Protein AF-A0A6G2DY51-F1 (afdb_monomer_lite)

Secondary structure (DSSP, 8-state):
--EEEE---HHHHHTTHHHHHHHTT-EEEESSHHHHHHHHTT---SSSSSTTTT--HHHHHHHHHHHGGGSSPPP-

Foldseek 3Di:
DQEDEDADDPVCVVVVVQVVCVVVNYHYHHPPLQVNLCVLVVHFFPDDPRGNPVDDPVRSVVSCVPRVVVDDDDDD

Radius of gyration: 12.72 Å; chains: 1; bounding box: 31×26×30 Å

pLDDT: mean 91.01, std 6.57, range [63.72, 98.31]

Sequence (76 aa):
VDEVVKIKSITSQETDLNEYLEEQGIAAWETDLAELIVQLGHDRPSHIVVPAIHRNRAEVREIFLHEMKNYGRPAP

Structure (mmCIF, N/CA/C/O backbone):
data_AF-A0A6G2DY51-F1
#
_entry.id   AF-A0A6G2DY51-F1
#
loop_
_atom_site.group_PDB
_atom_site.id
_atom_site.type_symbol
_atom_site.label_atom_id
_atom_site.label_alt_id
_atom_site.label_comp_id
_atom_site.label_asym_id
_atom_site.label_entity_id
_atom_site.label_seq_id
_atom_site.pdbx_PDB_ins_code
_atom_site.Cartn_x
_atom_site.Cartn_y
_atom_site.Cartn_z
_atom_site.occupancy
_atom_site.B_iso_or_equiv
_atom_site.auth_seq_id
_atom_site.auth_comp_id
_atom_site.auth_asym_id
_atom_site.auth_atom_id
_atom_site.pdbx_PDB_model_num
ATOM 1 N N . VAL A 1 1 ? -15.631 -3.396 11.483 1.00 76.31 1 VAL A N 1
ATOM 2 C CA . VAL A 1 1 ? -15.094 -2.709 10.290 1.00 76.31 1 VAL A CA 1
ATOM 3 C C . VAL A 1 1 ? -13.742 -3.328 10.127 1.00 76.31 1 VAL A C 1
ATOM 5 O O . VAL A 1 1 ? -12.948 -3.184 11.043 1.00 76.31 1 VAL A O 1
ATOM 8 N N . ASP A 1 2 ? -13.548 -4.077 9.054 1.00 87.00 2 ASP A N 1
ATOM 9 C CA . ASP A 1 2 ? -12.407 -4.995 8.957 1.00 87.00 2 ASP A CA 1
ATOM 10 C C . ASP A 1 2 ? -11.337 -4.425 8.006 1.00 87.00 2 ASP A C 1
ATOM 12 O O . ASP A 1 2 ? -10.209 -4.904 7.948 1.00 87.00 2 ASP A O 1
ATOM 16 N N . GLU A 1 3 ? -11.686 -3.349 7.294 1.00 90.31 3 GLU A N 1
ATOM 17 C CA . GLU A 1 3 ? -10.845 -2.651 6.331 1.00 90.31 3 GLU A CA 1
ATOM 18 C C . GLU A 1 3 ? -11.213 -1.157 6.273 1.00 90.31 3 GLU A C 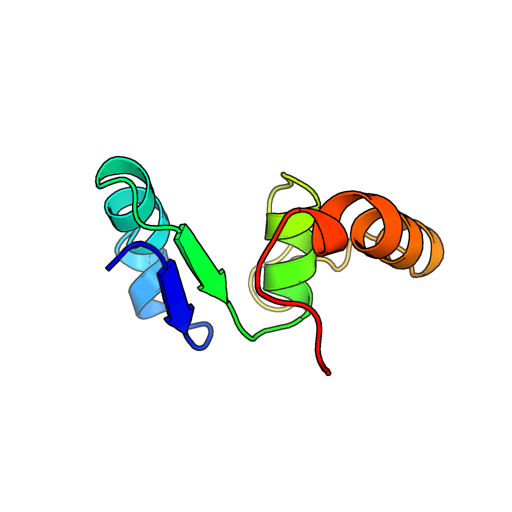1
ATOM 20 O O . GLU A 1 3 ? -12.385 -0.785 6.411 1.00 90.31 3 GLU A O 1
ATOM 25 N N . VAL A 1 4 ? -10.214 -0.305 6.043 1.00 92.56 4 VAL A N 1
ATOM 26 C CA . VAL A 1 4 ? -10.343 1.129 5.765 1.00 92.56 4 VAL A CA 1
ATOM 27 C C . VAL A 1 4 ? -9.513 1.465 4.530 1.00 92.56 4 VAL A C 1
ATOM 29 O O . VAL A 1 4 ? -8.322 1.181 4.480 1.00 92.56 4 VAL A O 1
ATOM 32 N N . VAL A 1 5 ? -10.130 2.131 3.555 1.00 92.19 5 VAL A N 1
ATOM 33 C CA . VAL A 1 5 ? -9.437 2.685 2.386 1.00 92.19 5 VAL A CA 1
ATOM 34 C C . VAL A 1 5 ? -9.305 4.191 2.567 1.00 92.19 5 VAL A C 1
ATOM 36 O O . VAL A 1 5 ? -10.290 4.877 2.848 1.00 92.19 5 VAL A O 1
ATOM 39 N N . LYS A 1 6 ? -8.093 4.715 2.404 1.00 92.31 6 LYS A N 1
ATOM 40 C CA . LYS A 1 6 ? -7.777 6.126 2.634 1.00 92.31 6 LYS A CA 1
ATOM 41 C C . LYS A 1 6 ? -6.824 6.685 1.583 1.00 92.31 6 LYS A C 1
ATOM 43 O O . LYS A 1 6 ? -6.247 5.972 0.766 1.00 92.31 6 LYS A O 1
ATOM 48 N N . ILE A 1 7 ? -6.732 8.009 1.551 1.00 91.75 7 ILE A N 1
ATOM 49 C CA . ILE A 1 7 ? -5.695 8.712 0.798 1.00 91.75 7 ILE A CA 1
ATOM 50 C C . ILE A 1 7 ? -4.448 8.849 1.663 1.00 91.75 7 ILE A C 1
ATOM 52 O O . ILE A 1 7 ? -4.559 9.065 2.877 1.00 91.75 7 ILE A O 1
ATOM 56 N N . LYS A 1 8 ? -3.283 8.829 1.007 1.00 84.62 8 LYS A N 1
ATOM 57 C CA . LYS A 1 8 ? -2.016 9.121 1.661 1.00 84.62 8 LYS A CA 1
ATOM 58 C C . LYS A 1 8 ? -2.080 10.496 2.312 1.00 84.62 8 LYS A C 1
ATOM 60 O O . LYS A 1 8 ? -2.363 11.505 1.664 1.00 84.62 8 LYS A O 1
ATOM 65 N N . SER A 1 9 ? -1.765 10.530 3.598 1.00 88.62 9 SER A N 1
ATOM 66 C CA . SER A 1 9 ? -1.629 11.758 4.368 1.00 88.62 9 SER A CA 1
ATOM 67 C C . SER A 1 9 ? -0.370 11.691 5.217 1.00 88.62 9 SER A C 1
ATOM 69 O O . SER A 1 9 ? -0.151 10.712 5.931 1.00 88.62 9 SER A O 1
ATOM 71 N N . ILE A 1 10 ? 0.426 12.762 5.172 1.00 87.75 10 ILE A N 1
ATOM 72 C CA . ILE A 1 10 ? 1.616 12.914 6.019 1.00 87.75 10 ILE A CA 1
ATOM 73 C C . ILE A 1 10 ? 1.215 12.791 7.490 1.00 87.75 10 ILE A C 1
ATOM 75 O O . ILE A 1 10 ? 1.844 12.048 8.228 1.00 87.75 10 ILE A O 1
ATOM 79 N N . THR A 1 11 ? 0.098 13.408 7.886 1.00 92.31 11 THR A N 1
ATOM 80 C CA . THR A 1 11 ? -0.404 13.333 9.263 1.00 92.31 11 THR A CA 1
ATOM 81 C C . THR A 1 11 ? -0.665 11.898 9.694 1.00 92.31 11 THR A C 1
ATOM 83 O O . THR A 1 11 ? -0.262 11.520 10.781 1.00 92.31 11 THR A O 1
ATOM 86 N N . SER A 1 12 ? -1.300 11.078 8.849 1.00 91.31 12 SER A N 1
ATOM 87 C CA . SER A 1 12 ? -1.575 9.686 9.224 1.00 91.31 12 SER A CA 1
ATOM 88 C C . SER A 1 12 ? -0.315 8.833 9.350 1.00 91.31 12 SER A C 1
AT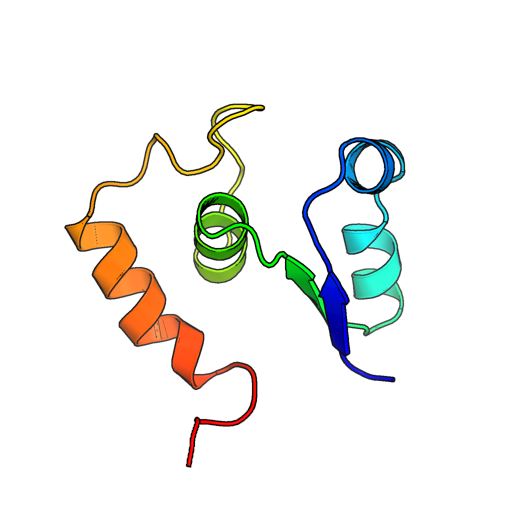OM 90 O O . SER A 1 12 ? -0.320 7.874 10.110 1.00 91.31 12 SER A O 1
ATOM 92 N N . GLN A 1 13 ? 0.740 9.188 8.614 1.00 86.56 13 GLN A N 1
ATOM 93 C CA . GLN A 1 13 ? 2.033 8.521 8.691 1.00 86.56 13 GLN A CA 1
ATOM 94 C C . GLN A 1 13 ? 2.810 8.964 9.937 1.00 86.56 13 GLN A C 1
ATOM 96 O O . GLN A 1 13 ? 3.374 8.135 10.627 1.00 86.56 13 GLN A O 1
ATOM 101 N N . GLU A 1 14 ? 2.803 10.259 10.264 1.00 90.75 14 GLU A N 1
ATOM 102 C CA . GLU A 1 14 ? 3.451 10.797 11.470 1.00 90.75 14 GLU A CA 1
ATOM 103 C C . GLU A 1 14 ? 2.791 10.328 12.773 1.00 90.75 14 GLU A C 1
ATOM 105 O O . GLU A 1 14 ? 3.431 10.332 13.821 1.00 90.75 14 GLU A O 1
ATOM 110 N N . THR A 1 15 ? 1.509 9.962 12.722 1.00 94.44 15 THR A N 1
ATOM 111 C CA . THR A 1 15 ? 0.766 9.431 13.870 1.00 94.44 15 THR A CA 1
ATOM 112 C C . THR A 1 15 ? 0.729 7.904 13.922 1.00 94.44 15 THR A C 1
ATOM 114 O O . THR A 1 15 ? -0.042 7.381 14.722 1.00 94.44 15 THR A O 1
ATOM 117 N N . ASP A 1 16 ? 1.460 7.203 13.046 1.00 92.75 16 ASP A N 1
ATOM 118 C CA . ASP A 1 16 ? 1.465 5.733 12.939 1.00 92.75 16 ASP A CA 1
ATOM 119 C C . ASP A 1 16 ? 0.041 5.133 12.869 1.00 92.75 16 ASP A C 1
ATOM 121 O O . ASP A 1 16 ? -0.307 4.145 13.520 1.00 92.75 16 ASP A O 1
ATOM 125 N N . LEU A 1 17 ? -0.857 5.799 12.126 1.00 93.94 17 LEU A N 1
ATOM 126 C CA . LEU A 1 17 ? -2.276 5.436 12.116 1.00 93.94 17 LEU A CA 1
ATOM 127 C C . LEU A 1 17 ? -2.501 4.055 11.493 1.00 93.94 17 LEU A C 1
ATOM 129 O O . LEU A 1 17 ? -3.407 3.341 11.917 1.00 93.94 17 LEU A O 1
ATOM 133 N N . ASN A 1 18 ? -1.726 3.698 10.469 1.00 91.25 18 ASN A N 1
ATOM 134 C CA . ASN A 1 18 ? -1.908 2.428 9.772 1.00 91.25 18 ASN A CA 1
ATOM 135 C C . ASN A 1 18 ? -1.487 1.264 10.683 1.00 91.25 18 ASN A C 1
ATOM 137 O O . ASN A 1 18 ? -2.220 0.287 10.784 1.00 91.25 18 ASN A O 1
ATOM 141 N N . GLU A 1 19 ? -0.382 1.423 11.408 1.00 91.88 19 GLU A N 1
ATOM 142 C CA . GLU A 1 19 ? 0.139 0.484 12.399 1.00 91.88 19 GLU A CA 1
ATOM 143 C C . GLU A 1 19 ? -0.859 0.294 13.544 1.00 91.88 19 GLU A C 1
ATOM 145 O O . GLU A 1 19 ? -1.205 -0.833 13.891 1.00 91.88 19 GLU A O 1
ATOM 150 N N . TYR A 1 20 ? -1.406 1.392 14.077 1.00 95.44 20 TYR A N 1
ATOM 151 C CA . TYR A 1 20 ? -2.445 1.324 15.103 1.00 95.44 20 TYR A CA 1
ATOM 152 C C . TYR A 1 20 ? -3.692 0.570 14.616 1.00 95.44 20 TYR A C 1
ATOM 154 O O . TYR A 1 20 ? -4.243 -0.257 15.341 1.00 95.44 20 TYR A O 1
ATOM 162 N N . LEU A 1 21 ? -4.156 0.840 13.391 1.00 94.25 21 LEU A N 1
ATOM 163 C CA . LEU A 1 21 ? -5.306 0.140 12.811 1.00 94.25 21 LEU A CA 1
ATOM 164 C C . LEU A 1 21 ? -5.012 -1.353 12.617 1.00 94.25 21 LEU A C 1
ATOM 166 O O . LEU A 1 21 ? -5.859 -2.183 12.953 1.00 94.25 21 LEU A O 1
ATOM 170 N N . GLU A 1 22 ? -3.810 -1.696 12.156 1.00 91.00 22 GLU A N 1
ATOM 171 C CA . GLU A 1 22 ? -3.370 -3.079 11.978 1.00 91.00 22 GLU A CA 1
ATOM 172 C C . GLU A 1 22 ? -3.321 -3.838 13.315 1.00 91.00 22 GLU A C 1
ATOM 174 O O . GLU A 1 22 ? -3.835 -4.955 13.405 1.00 91.00 22 GLU A O 1
ATOM 179 N N . GLU A 1 23 ? -2.832 -3.212 14.391 1.00 95.12 23 GLU A N 1
ATOM 180 C CA . GLU A 1 23 ? -2.870 -3.767 15.755 1.00 95.12 23 GLU A CA 1
ATOM 181 C C . GLU A 1 23 ? -4.300 -4.023 16.264 1.00 95.12 23 GLU A C 1
ATOM 183 O O . GLU A 1 23 ? -4.522 -4.922 17.078 1.00 95.12 23 GLU A O 1
ATOM 188 N N . GLN A 1 24 ? -5.284 -3.256 15.784 1.00 95.88 24 GLN A N 1
ATOM 189 C CA . GLN A 1 24 ? -6.708 -3.472 16.072 1.00 95.88 24 GLN A CA 1
ATOM 190 C C . GLN A 1 24 ? -7.374 -4.483 15.120 1.00 95.88 24 GLN A C 1
ATOM 192 O O . GLN A 1 24 ? -8.584 -4.703 15.209 1.00 95.88 24 GLN A O 1
ATOM 197 N N . GLY A 1 25 ? -6.611 -5.110 14.221 1.00 92.19 25 GLY A N 1
ATOM 198 C CA . GLY A 1 25 ? -7.117 -6.068 13.239 1.00 92.19 25 GLY A CA 1
ATOM 199 C C . GLY A 1 25 ? -7.867 -5.423 12.071 1.00 92.19 25 GLY A C 1
ATOM 200 O O . GLY A 1 25 ? -8.698 -6.083 11.449 1.00 92.19 25 GLY A O 1
ATOM 201 N N . ILE A 1 26 ? -7.610 -4.142 11.787 1.00 93.31 26 ILE A N 1
ATOM 202 C CA . ILE A 1 26 ? -8.227 -3.383 10.695 1.00 93.31 26 ILE A CA 1
ATOM 203 C C . ILE A 1 26 ? -7.179 -3.152 9.607 1.00 93.31 26 ILE A C 1
ATOM 205 O O . ILE A 1 26 ? -6.196 -2.447 9.823 1.00 93.31 26 ILE A O 1
ATOM 209 N N . ALA A 1 27 ? -7.406 -3.690 8.410 1.00 89.56 27 ALA A N 1
ATOM 210 C CA . ALA A 1 27 ? -6.509 -3.448 7.284 1.00 89.56 27 ALA A CA 1
ATOM 211 C C . ALA A 1 27 ? -6.659 -2.003 6.773 1.00 89.56 27 ALA A C 1
ATOM 213 O O . ALA A 1 27 ? -7.741 -1.605 6.337 1.00 89.56 27 ALA A O 1
ATOM 214 N N . ALA A 1 28 ? -5.587 -1.210 6.817 1.00 92.06 28 ALA A N 1
ATOM 215 C CA . ALA A 1 28 ? -5.570 0.159 6.307 1.00 92.06 28 ALA A CA 1
ATOM 216 C C . ALA A 1 28 ? -4.874 0.217 4.940 1.00 92.06 28 ALA A C 1
ATOM 218 O O . ALA A 1 28 ? -3.659 0.050 4.850 1.00 92.06 28 ALA A O 1
ATOM 219 N N . TRP A 1 29 ? -5.629 0.486 3.875 1.00 92.38 29 TRP A N 1
ATOM 220 C CA . TRP A 1 29 ? -5.101 0.583 2.514 1.00 92.38 29 TRP A CA 1
ATOM 221 C C . TRP A 1 29 ? -5.025 2.014 2.022 1.00 92.38 29 TRP A C 1
ATOM 223 O O . TRP A 1 29 ? -5.973 2.796 2.145 1.00 92.38 29 TRP A O 1
ATOM 233 N N . GLU A 1 30 ? -3.904 2.323 1.387 1.00 92.62 30 GLU A N 1
ATOM 234 C CA . GLU A 1 30 ? -3.665 3.607 0.754 1.00 92.62 30 GLU A CA 1
ATOM 235 C C . GLU A 1 30 ? -4.066 3.555 -0.723 1.00 92.62 30 GLU A C 1
ATOM 237 O O . GLU A 1 30 ? -3.798 2.597 -1.445 1.00 92.62 30 GLU A O 1
ATOM 242 N N . THR A 1 31 ? -4.718 4.615 -1.193 1.00 91.00 31 THR A N 1
ATOM 243 C CA . THR A 1 31 ? -5.116 4.772 -2.606 1.00 91.00 31 THR A CA 1
ATOM 244 C C . THR A 1 31 ? -3.996 5.323 -3.490 1.00 91.00 31 THR A C 1
ATOM 246 O O . THR A 1 31 ? -4.116 5.309 -4.716 1.00 91.00 31 THR A O 1
ATOM 249 N N . ASP A 1 32 ? -2.902 5.802 -2.889 1.00 91.94 32 ASP A N 1
ATOM 250 C CA . ASP A 1 32 ? -1.682 6.149 -3.613 1.00 91.94 32 ASP A CA 1
ATOM 251 C C . ASP A 1 32 ? -1.021 4.873 -4.149 1.00 91.94 32 ASP A C 1
ATOM 253 O O . ASP A 1 32 ? -0.702 3.961 -3.391 1.00 91.94 32 ASP A O 1
ATOM 257 N N . LEU A 1 33 ? -0.801 4.801 -5.464 1.00 92.38 33 LEU A N 1
ATOM 258 C CA . LEU A 1 33 ? -0.285 3.587 -6.098 1.00 92.38 33 LEU A CA 1
ATOM 259 C C . LEU A 1 33 ? 1.115 3.207 -5.600 1.00 92.38 33 LEU A C 1
ATO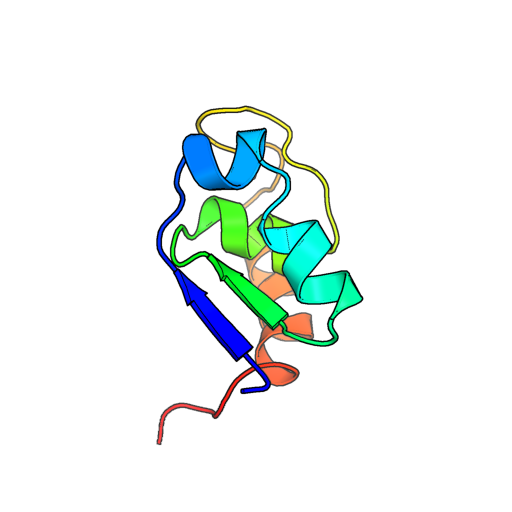M 261 O O . LEU A 1 33 ? 1.414 2.022 -5.489 1.00 92.38 33 LEU A O 1
ATOM 265 N N . ALA A 1 34 ? 1.990 4.179 -5.336 1.00 93.38 34 ALA A N 1
ATOM 266 C CA . ALA A 1 34 ? 3.345 3.876 -4.892 1.00 93.38 34 ALA A CA 1
ATOM 267 C C . ALA A 1 34 ? 3.334 3.324 -3.461 1.00 93.38 34 ALA A C 1
ATOM 269 O O . ALA A 1 34 ? 4.083 2.398 -3.166 1.00 93.38 34 ALA A O 1
ATOM 270 N N . GLU A 1 35 ? 2.469 3.853 -2.601 1.00 92.88 35 GLU A N 1
ATOM 271 C CA . GLU A 1 35 ? 2.244 3.313 -1.261 1.00 92.88 35 GLU A CA 1
ATOM 272 C C . GLU A 1 35 ? 1.620 1.913 -1.327 1.00 92.88 35 GLU A C 1
ATOM 274 O O . GLU A 1 35 ? 2.134 0.982 -0.716 1.00 92.88 35 GLU A O 1
ATOM 279 N N . LEU A 1 36 ? 0.613 1.712 -2.181 1.00 93.62 36 LEU A N 1
ATOM 280 C CA . LEU A 1 36 ? 0.003 0.400 -2.395 1.00 93.62 36 LEU A CA 1
ATOM 281 C C . LEU A 1 36 ? 1.015 -0.644 -2.900 1.00 93.62 36 LEU A C 1
ATOM 283 O O . LEU A 1 36 ? 0.978 -1.789 -2.460 1.00 93.62 36 LEU A O 1
ATOM 287 N N . ILE A 1 37 ? 1.942 -0.267 -3.790 1.00 96.00 37 ILE A N 1
ATOM 288 C CA . ILE A 1 37 ? 3.041 -1.147 -4.232 1.00 96.00 37 ILE A CA 1
ATOM 289 C C . ILE A 1 37 ? 3.894 -1.592 -3.040 1.00 96.00 37 ILE A C 1
ATOM 291 O O . ILE A 1 37 ? 4.263 -2.762 -2.968 1.00 96.00 37 ILE A O 1
ATOM 295 N N . VAL A 1 38 ? 4.215 -0.674 -2.124 1.00 94.94 38 VAL A N 1
ATOM 296 C CA . VAL A 1 38 ? 5.007 -0.973 -0.923 1.00 94.94 38 VAL A CA 1
ATOM 297 C C . VAL A 1 38 ? 4.231 -1.885 0.028 1.00 94.94 38 VAL A C 1
ATOM 299 O O . VAL A 1 38 ? 4.791 -2.879 0.487 1.00 94.94 38 VAL A O 1
ATOM 302 N N . GLN A 1 39 ? 2.941 -1.612 0.254 1.00 93.31 39 GLN A N 1
ATOM 303 C CA . GLN A 1 39 ? 2.075 -2.440 1.100 1.00 93.31 39 GLN A CA 1
ATOM 304 C C . GLN A 1 39 ? 1.929 -3.864 0.549 1.00 93.31 39 GLN A C 1
ATOM 306 O O . GLN A 1 39 ? 2.184 -4.828 1.267 1.00 93.31 39 GLN A O 1
ATOM 311 N N . LEU A 1 40 ? 1.583 -4.005 -0.737 1.00 94.56 40 LEU A N 1
ATOM 312 C CA . LEU A 1 40 ? 1.478 -5.310 -1.398 1.00 94.56 40 LEU A CA 1
ATOM 313 C C . LEU A 1 40 ? 2.829 -6.028 -1.439 1.00 94.56 40 LEU A C 1
ATOM 315 O O . LEU A 1 40 ? 2.891 -7.236 -1.279 1.00 94.56 40 LEU A O 1
ATOM 319 N N . GLY A 1 41 ? 3.928 -5.301 -1.638 1.00 94.94 41 GLY A N 1
ATOM 320 C CA . GLY A 1 41 ? 5.269 -5.878 -1.660 1.00 94.94 41 GLY A CA 1
ATOM 321 C C . GLY A 1 41 ? 5.806 -6.300 -0.290 1.00 94.94 41 GLY A C 1
ATOM 322 O O . GLY A 1 41 ? 6.926 -6.809 -0.243 1.00 94.94 41 GLY A O 1
ATOM 323 N N . HIS A 1 42 ? 5.059 -6.065 0.800 1.00 92.62 42 HIS A N 1
ATOM 324 C CA . HIS A 1 42 ? 5.530 -6.193 2.184 1.00 92.62 42 HIS A CA 1
ATOM 325 C C . HIS A 1 42 ? 6.897 -5.523 2.391 1.00 92.62 42 HIS A C 1
ATOM 327 O O . HIS A 1 42 ? 7.810 -6.072 3.014 1.00 92.62 42 HIS A O 1
ATOM 333 N N . ASP A 1 43 ? 7.044 -4.340 1.800 1.00 93.44 43 ASP A N 1
ATOM 334 C CA . ASP A 1 43 ? 8.308 -3.630 1.666 1.00 93.44 43 ASP A CA 1
ATOM 335 C C . ASP A 1 43 ? 8.315 -2.347 2.504 1.00 93.44 43 ASP A C 1
ATOM 337 O O . ASP A 1 43 ? 7.328 -1.978 3.140 1.00 93.44 43 ASP A O 1
ATOM 341 N N . ARG A 1 44 ? 9.442 -1.636 2.499 1.00 91.56 44 ARG A N 1
ATOM 342 C CA . ARG A 1 44 ? 9.576 -0.315 3.111 1.00 91.56 44 ARG A CA 1
ATOM 343 C C . ARG A 1 44 ? 9.692 0.776 2.048 1.00 91.56 44 ARG A C 1
ATOM 345 O O . ARG A 1 44 ? 10.301 0.566 0.996 1.00 91.56 44 ARG A O 1
ATOM 352 N N . PRO A 1 45 ? 9.176 1.985 2.321 1.00 91.56 45 PRO A N 1
ATOM 353 C CA . PRO A 1 45 ? 9.343 3.107 1.415 1.00 91.56 45 PRO A CA 1
ATOM 354 C C . PRO A 1 45 ? 10.820 3.513 1.338 1.00 91.56 45 PRO A C 1
ATOM 356 O O . PRO A 1 45 ? 11.485 3.739 2.345 1.00 91.56 45 PRO A O 1
ATOM 359 N N . SER A 1 46 ? 11.330 3.651 0.117 1.00 93.88 46 SER A N 1
ATOM 360 C CA . SER A 1 46 ? 12.709 4.104 -0.140 1.00 93.88 46 SER A CA 1
ATOM 361 C C . SER A 1 46 ? 12.865 5.624 -0.189 1.00 93.88 46 SER A C 1
ATOM 363 O O . SER A 1 46 ? 13.976 6.143 -0.101 1.00 93.88 46 SER A O 1
ATOM 365 N N . HIS A 1 47 ? 11.758 6.347 -0.365 1.00 91.50 47 HIS A N 1
ATOM 366 C CA . HIS A 1 47 ? 11.750 7.795 -0.509 1.00 91.50 47 HIS A CA 1
ATOM 367 C C . HIS A 1 47 ? 10.425 8.370 -0.006 1.00 91.50 47 HIS A C 1
ATOM 369 O O . HIS A 1 47 ? 9.364 7.823 -0.282 1.00 91.50 47 HIS A O 1
ATOM 375 N N . ILE A 1 48 ? 10.465 9.518 0.671 1.00 83.62 48 ILE A N 1
ATOM 376 C CA . ILE A 1 48 ? 9.280 10.106 1.316 1.00 83.62 48 ILE A CA 1
ATOM 377 C C . ILE A 1 48 ? 8.156 10.467 0.322 1.00 83.62 48 ILE A C 1
ATOM 379 O O . ILE A 1 48 ? 6.994 10.138 0.546 1.00 83.62 48 ILE A O 1
ATOM 383 N N . VAL A 1 49 ? 8.505 11.094 -0.810 1.00 84.38 49 VAL A N 1
ATOM 384 C CA . VAL A 1 49 ? 7.535 11.507 -1.850 1.00 84.38 49 VAL A CA 1
ATOM 385 C C . VAL A 1 49 ? 7.131 10.372 -2.802 1.00 84.38 49 VAL A C 1
ATOM 387 O O . VAL A 1 4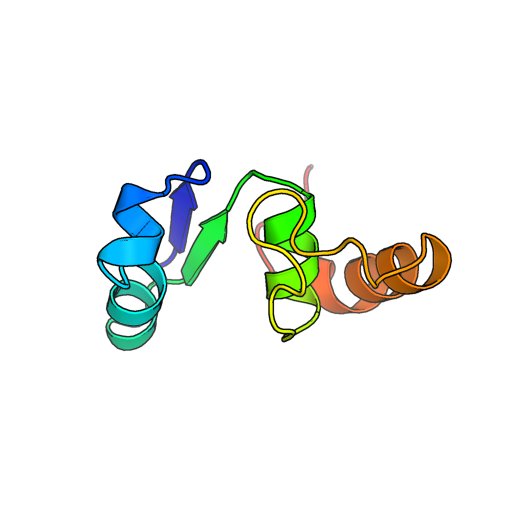9 ? 5.982 10.304 -3.216 1.00 84.38 49 VAL A O 1
ATOM 390 N N . VAL A 1 50 ? 8.066 9.491 -3.168 1.00 88.38 50 VAL A N 1
ATOM 391 C CA . VAL A 1 50 ? 7.883 8.439 -4.186 1.00 88.38 50 VAL A CA 1
ATOM 392 C C . VAL A 1 50 ? 8.331 7.087 -3.614 1.00 88.38 50 VAL A C 1
ATOM 394 O O . VAL A 1 50 ? 9.417 6.602 -3.930 1.00 88.38 50 VAL A O 1
ATOM 397 N N . PRO A 1 51 ? 7.532 6.478 -2.724 1.00 91.44 51 PRO A N 1
ATOM 398 C CA . PRO A 1 51 ? 7.980 5.404 -1.830 1.00 91.44 51 PRO A CA 1
ATOM 399 C C . PRO A 1 51 ? 8.521 4.170 -2.563 1.00 91.44 51 PRO A C 1
ATOM 401 O O . PRO A 1 51 ? 9.563 3.630 -2.172 1.00 91.44 51 PRO A O 1
ATOM 404 N N . ALA A 1 52 ? 7.898 3.799 -3.681 1.00 95.62 52 ALA A N 1
ATOM 405 C CA . ALA A 1 52 ? 8.261 2.639 -4.492 1.00 95.62 52 ALA A CA 1
ATOM 406 C C . ALA A 1 52 ? 9.313 2.907 -5.592 1.00 95.62 52 ALA A C 1
ATOM 408 O O . ALA A 1 52 ? 9.458 2.082 -6.489 1.00 95.62 52 ALA A O 1
ATOM 409 N N . ILE A 1 53 ? 10.053 4.028 -5.577 1.00 95.75 53 ILE A N 1
ATOM 410 C CA . ILE A 1 53 ? 10.983 4.381 -6.678 1.00 95.75 53 ILE A CA 1
ATOM 411 C C . ILE A 1 53 ? 12.084 3.335 -6.939 1.00 95.75 53 ILE A C 1
ATOM 413 O O . ILE A 1 53 ? 12.622 3.258 -8.041 1.00 95.75 53 ILE A O 1
ATOM 417 N N . HIS A 1 54 ? 12.407 2.510 -5.945 1.00 96.44 54 HIS A N 1
ATOM 418 C CA . HIS A 1 54 ? 13.371 1.418 -6.072 1.00 96.44 54 HIS A CA 1
ATOM 419 C C . HIS A 1 54 ? 12.822 0.186 -6.818 1.00 96.44 54 HIS A C 1
ATOM 421 O O . HIS A 1 54 ? 13.595 -0.720 -7.118 1.00 96.44 54 HIS A O 1
ATOM 427 N N . ARG A 1 55 ? 11.516 0.136 -7.121 1.00 96.69 55 ARG A N 1
ATOM 428 C CA . ARG A 1 55 ? 10.880 -0.959 -7.861 1.00 96.69 55 ARG A CA 1
ATOM 429 C C . ARG A 1 55 ? 10.738 -0.618 -9.333 1.00 96.69 55 ARG A C 1
ATOM 431 O O . ARG A 1 55 ? 10.247 0.443 -9.715 1.00 96.69 55 ARG A O 1
ATOM 438 N N . ASN A 1 56 ? 11.128 -1.559 -10.181 1.00 97.31 56 ASN A N 1
ATOM 439 C CA . ASN A 1 56 ? 10.915 -1.456 -11.614 1.00 97.31 56 ASN A CA 1
ATOM 440 C C . ASN A 1 56 ? 9.537 -2.010 -12.018 1.00 97.31 56 ASN A C 1
ATOM 442 O O . ASN A 1 56 ? 8.880 -2.749 -11.289 1.00 97.31 56 ASN A O 1
ATOM 446 N N . ARG A 1 57 ? 9.097 -1.678 -13.236 1.00 97.31 57 ARG A N 1
ATOM 447 C CA . ARG A 1 57 ? 7.768 -2.055 -13.744 1.00 97.31 57 ARG A CA 1
ATOM 448 C C . ARG A 1 57 ? 7.516 -3.568 -13.775 1.00 97.31 57 ARG A C 1
ATOM 450 O O . ARG A 1 57 ? 6.372 -3.980 -13.605 1.00 97.31 57 ARG A O 1
ATOM 457 N N . ALA A 1 58 ? 8.537 -4.383 -14.044 1.00 98.31 58 ALA A N 1
ATOM 458 C CA . ALA A 1 58 ? 8.373 -5.835 -14.063 1.00 98.31 58 ALA A CA 1
ATOM 459 C C . ALA A 1 58 ? 8.137 -6.368 -12.645 1.00 98.31 58 ALA A C 1
ATOM 461 O O . ALA A 1 58 ? 7.212 -7.144 -12.446 1.00 98.31 58 ALA A O 1
ATOM 462 N N . GLU A 1 59 ? 8.884 -5.878 -11.655 1.00 97.69 59 GLU A N 1
ATOM 463 C CA . GLU A 1 59 ? 8.663 -6.224 -10.244 1.00 97.69 59 GLU A CA 1
ATOM 464 C C . GLU A 1 59 ? 7.273 -5.799 -9.769 1.00 97.69 59 GLU A C 1
ATOM 466 O O . GLU A 1 59 ? 6.561 -6.601 -9.176 1.00 97.69 59 GLU A O 1
ATOM 471 N N . VAL A 1 60 ? 6.851 -4.572 -10.098 1.00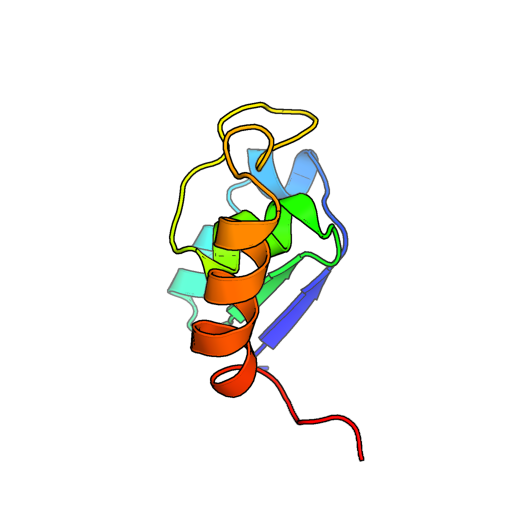 97.44 60 VAL A N 1
ATOM 472 C CA . VAL A 1 60 ? 5.502 -4.080 -9.774 1.00 97.44 60 VAL A CA 1
ATOM 473 C C . VAL A 1 60 ? 4.428 -4.999 -10.356 1.00 97.44 60 VAL A C 1
ATOM 475 O O . VAL A 1 60 ? 3.480 -5.352 -9.663 1.00 97.44 60 VAL A O 1
ATOM 478 N N . ARG A 1 61 ? 4.579 -5.435 -11.613 1.00 97.31 61 ARG A N 1
ATOM 479 C CA . ARG A 1 61 ? 3.648 -6.389 -12.229 1.00 97.31 61 ARG A CA 1
ATOM 480 C C . ARG A 1 61 ? 3.567 -7.693 -11.432 1.00 97.31 61 ARG A C 1
ATOM 482 O O . ARG A 1 61 ? 2.461 -8.168 -11.190 1.00 97.31 61 ARG A O 1
ATOM 489 N N . GLU A 1 62 ? 4.706 -8.268 -11.053 1.00 97.94 62 GLU A N 1
ATOM 490 C CA . GLU A 1 62 ? 4.729 -9.526 -10.298 1.00 97.94 62 GLU A CA 1
ATOM 491 C C . GLU A 1 62 ? 4.104 -9.372 -8.907 1.00 97.94 62 GLU A C 1
ATOM 493 O O . GLU A 1 62 ? 3.326 -10.234 -8.506 1.00 97.94 62 GLU A O 1
ATOM 498 N N . ILE A 1 63 ? 4.362 -8.257 -8.210 1.00 96.94 63 ILE A N 1
ATOM 499 C CA . ILE A 1 63 ? 3.725 -7.937 -6.920 1.00 96.94 63 ILE A CA 1
ATOM 500 C C . ILE A 1 63 ? 2.201 -7.968 -7.070 1.00 96.94 63 ILE A C 1
ATOM 502 O O . ILE A 1 63 ? 1.516 -8.690 -6.350 1.00 96.94 63 ILE A O 1
ATOM 506 N N . PHE A 1 64 ? 1.657 -7.252 -8.055 1.00 95.19 64 PHE A N 1
ATOM 507 C CA . PHE A 1 64 ? 0.210 -7.205 -8.266 1.00 95.19 64 PHE A CA 1
ATOM 508 C C . PHE A 1 64 ? -0.386 -8.572 -8.624 1.00 95.19 64 PHE A C 1
ATOM 510 O O . PHE A 1 64 ? -1.437 -8.935 -8.101 1.00 95.19 64 PHE A O 1
ATOM 517 N N . LEU A 1 65 ? 0.269 -9.347 -9.494 1.00 94.88 65 LEU A N 1
ATOM 518 C CA . LEU A 1 65 ? -0.222 -10.673 -9.887 1.00 94.88 65 LEU A CA 1
ATOM 519 C C . LEU A 1 65 ? -0.239 -11.674 -8.727 1.00 94.88 65 LEU A C 1
ATOM 521 O O . LEU A 1 65 ? -1.120 -12.538 -8.673 1.00 94.88 65 LEU A O 1
ATOM 525 N N . HIS A 1 66 ? 0.731 -11.585 -7.819 1.00 95.00 66 HIS A N 1
ATOM 526 C CA . HIS A 1 66 ? 0.829 -12.492 -6.683 1.00 95.00 66 HIS A CA 1
ATOM 527 C C . HIS A 1 66 ? -0.061 -12.076 -5.517 1.00 95.00 66 HIS A C 1
ATOM 529 O O . HIS A 1 66 ? -0.711 -12.947 -4.940 1.00 95.00 66 HIS A O 1
ATOM 535 N N . GLU A 1 67 ? -0.136 -10.780 -5.220 1.00 94.94 67 GLU A N 1
ATOM 536 C CA . GLU A 1 67 ? -0.708 -1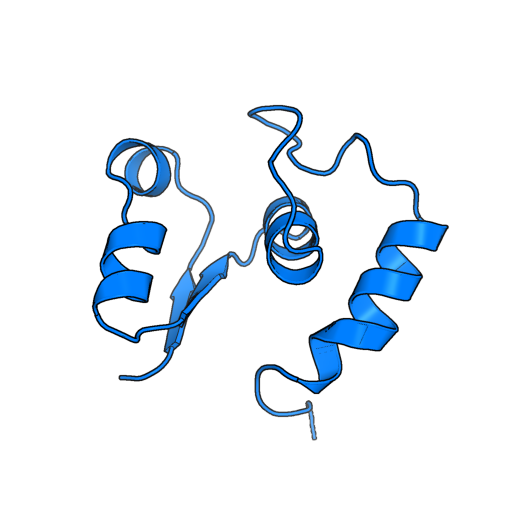0.308 -3.959 1.00 94.94 67 GLU A CA 1
ATOM 537 C C . GLU A 1 67 ? -2.124 -9.769 -4.098 1.00 94.94 67 GLU A C 1
ATOM 539 O O . GLU A 1 67 ? -2.973 -10.056 -3.260 1.00 94.94 67 GLU A O 1
ATOM 544 N N . MET A 1 68 ? -2.446 -9.062 -5.186 1.00 90.12 68 MET A N 1
ATOM 545 C CA . MET A 1 68 ? -3.730 -8.355 -5.285 1.00 90.12 68 MET A CA 1
ATOM 546 C C . MET A 1 68 ? -4.942 -9.297 -5.211 1.00 90.12 68 MET A C 1
ATOM 548 O O . MET A 1 68 ? -5.991 -8.916 -4.708 1.00 90.12 68 MET A O 1
ATOM 552 N N . LYS A 1 69 ? -4.801 -10.551 -5.658 1.00 89.06 69 LYS A N 1
ATOM 553 C CA . LYS A 1 69 ? -5.863 -11.572 -5.578 1.00 89.06 69 LYS A CA 1
ATOM 554 C C . LYS A 1 69 ? -6.243 -11.968 -4.144 1.00 89.06 69 LYS A C 1
ATOM 556 O O . LYS A 1 69 ? -7.290 -12.581 -3.955 1.00 89.06 69 LYS A O 1
ATOM 561 N N . ASN A 1 70 ? -5.379 -11.682 -3.169 1.00 88.19 70 ASN A N 1
ATOM 562 C CA . ASN A 1 70 ? -5.586 -12.017 -1.762 1.00 88.19 70 ASN A CA 1
ATOM 563 C C . ASN A 1 70 ? -6.417 -10.945 -1.034 1.00 88.19 70 ASN A C 1
ATOM 565 O O . ASN A 1 70 ? -6.863 -11.186 0.086 1.00 88.19 70 ASN A O 1
ATOM 569 N N . TYR A 1 71 ? -6.634 -9.783 -1.660 1.00 85.50 71 TYR A N 1
ATOM 570 C CA . TYR A 1 71 ? -7.214 -8.603 -1.024 1.00 85.50 71 TYR A CA 1
ATOM 571 C C . TYR A 1 71 ? -8.424 -8.062 -1.792 1.00 85.50 71 TYR A C 1
ATOM 573 O O . TYR A 1 71 ? -8.498 -8.121 -3.020 1.00 85.50 71 TYR A O 1
ATOM 581 N N . GLY A 1 72 ? -9.375 -7.495 -1.048 1.00 76.38 72 GLY A N 1
ATOM 582 C CA . GLY A 1 72 ? -10.585 -6.887 -1.594 1.00 76.38 72 GLY A CA 1
ATOM 583 C C . GLY A 1 72 ? -11.566 -7.876 -2.235 1.00 76.38 72 GLY A C 1
ATOM 584 O O . GLY A 1 72 ? -11.441 -9.099 -2.154 1.00 76.38 72 GLY A O 1
ATOM 585 N N . ARG A 1 73 ? -12.602 -7.325 -2.875 1.00 74.94 73 ARG A N 1
ATOM 586 C CA . ARG A 1 73 ? -13.491 -8.080 -3.768 1.00 74.94 73 ARG A CA 1
ATOM 587 C C . ARG A 1 73 ? -13.074 -7.818 -5.214 1.00 74.94 73 ARG A C 1
ATOM 589 O O . ARG A 1 73 ? -12.874 -6.650 -5.554 1.00 74.94 73 ARG A O 1
ATOM 596 N N . PRO A 1 74 ? -12.989 -8.853 -6.070 1.00 71.62 74 PRO A N 1
ATOM 597 C CA . PRO A 1 74 ? -12.769 -8.636 -7.489 1.00 71.62 74 PRO A CA 1
ATOM 598 C C . PRO A 1 74 ? -13.850 -7.706 -8.043 1.00 71.62 74 PRO A C 1
ATOM 600 O O . PRO A 1 74 ? -15.018 -7.801 -7.651 1.00 71.62 74 PRO A O 1
ATOM 603 N N . ALA A 1 75 ? -13.454 -6.817 -8.954 1.00 63.72 75 ALA A N 1
ATOM 604 C CA . ALA A 1 75 ? -14.425 -6.094 -9.760 1.00 63.72 75 ALA A CA 1
ATOM 605 C C . ALA A 1 75 ? -15.318 -7.116 -10.499 1.00 63.72 75 ALA A C 1
ATOM 607 O O . ALA A 1 75 ? -14.800 -8.162 -10.906 1.00 63.72 75 ALA A O 1
ATOM 608 N N . PRO A 1 76 ? -16.633 -6.859 -10.610 1.00 68.88 76 PRO A N 1
ATOM 609 C CA . PRO A 1 76 ? -17.557 -7.748 -11.310 1.00 68.88 76 PRO A CA 1
ATOM 610 C C . PRO A 1 76 ? -17.184 -7.961 -12.781 1.00 68.88 76 PRO A C 1
ATOM 612 O O . PRO A 1 76 ? -16.583 -7.043 -13.388 1.00 68.88 76 PRO A O 1
#

InterPro domains:
  IPR004452 L-lactate oxidation iron-sulfur protein LutB/LldF [PTHR47153] (2-70)

Organism: Streptococcus pneumoniae (NCBI:txid1313)